Protein AF-A0A2W4U717-F1 (afdb_monomer_lite)

Secondary structure (DSSP, 8-state):
-----S--TTHHHHHHHHHHHHHHHHHHHHHHHHHHHHHHHHHHHHHHHHHHHHHHHHHHHHHHHHHHHHHHHHHHHTTSS-HHHHHHHHHHHHHHHHHHHHHHHHHHHHHHHHHHHTTTTTTS---TTS-S--TTSSS----PPPHHHHHHHHHHTT--

Structure (mmCIF, N/CA/C/O backbone):
data_AF-A0A2W4U717-F1
#
_entry.id   AF-A0A2W4U717-F1
#
loop_
_atom_site.group_PDB
_atom_site.id
_atom_site.type_symbol
_atom_site.label_atom_id
_atom_site.label_alt_id
_atom_site.label_comp_id
_atom_site.label_asym_id
_atom_site.label_entity_id
_atom_site.label_seq_id
_atom_site.pdbx_PDB_ins_code
_atom_site.Cartn_x
_atom_site.Cartn_y
_atom_site.Cartn_z
_atom_site.occupancy
_atom_site.B_iso_or_equiv
_atom_site.auth_seq_id
_atom_site.auth_comp_id
_atom_site.auth_asym_id
_atom_site.auth_atom_id
_atom_site.pdbx_PDB_model_num
ATOM 1 N N . SER A 1 1 ? 35.902 23.560 -53.086 1.00 51.47 1 SER A N 1
ATOM 2 C CA . SER A 1 1 ? 36.058 22.350 -53.919 1.00 51.47 1 SER A CA 1
ATOM 3 C C . SER A 1 1 ? 34.867 21.442 -53.661 1.00 51.47 1 SER A C 1
ATOM 5 O O . SER A 1 1 ? 34.501 21.266 -52.508 1.00 51.47 1 SER A O 1
ATOM 7 N N . LEU A 1 2 ? 34.217 20.935 -54.711 1.00 48.28 2 LEU A N 1
ATOM 8 C CA . LEU A 1 2 ? 33.115 19.972 -54.605 1.00 48.28 2 LEU A CA 1
ATOM 9 C C . LEU A 1 2 ? 33.692 18.582 -54.893 1.00 48.28 2 LEU A C 1
ATOM 11 O O . LEU A 1 2 ? 34.217 18.366 -55.981 1.00 48.28 2 LEU A O 1
ATOM 15 N N . SER A 1 3 ? 33.646 17.680 -53.913 1.00 66.69 3 SER A N 1
ATOM 16 C CA . SER A 1 3 ? 34.089 16.292 -54.068 1.00 66.69 3 SER A CA 1
ATOM 17 C C . SER A 1 3 ? 32.859 15.393 -54.072 1.00 66.69 3 SER A C 1
ATOM 19 O O . SER A 1 3 ? 32.158 15.307 -53.065 1.00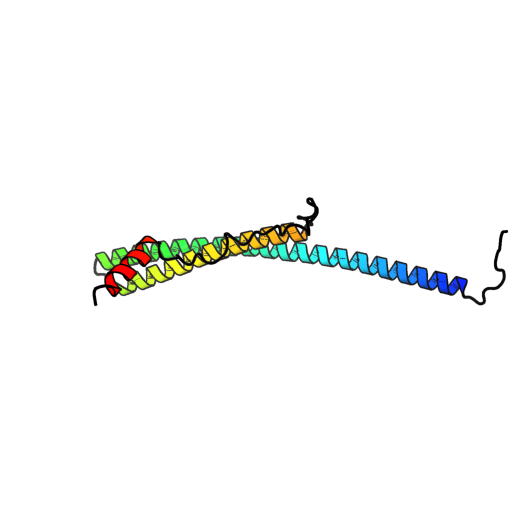 66.69 3 SER A O 1
ATOM 21 N N . VAL A 1 4 ? 32.571 14.775 -55.217 1.00 67.50 4 VAL A N 1
ATOM 22 C CA . VAL A 1 4 ? 31.518 13.764 -55.363 1.00 67.50 4 VAL A CA 1
ATOM 23 C C . VAL A 1 4 ? 32.218 12.425 -55.582 1.00 67.50 4 VAL A C 1
ATOM 25 O O . VAL A 1 4 ? 32.845 12.240 -56.627 1.00 67.50 4 VAL A O 1
ATOM 28 N N . PRO A 1 5 ? 32.167 11.503 -54.611 1.00 66.62 5 PRO A N 1
ATOM 29 C CA . PRO A 1 5 ? 32.809 10.207 -54.753 1.00 66.62 5 PRO A CA 1
ATOM 30 C C . PRO A 1 5 ? 32.045 9.351 -55.770 1.00 66.62 5 PRO A C 1
ATOM 32 O O . PRO A 1 5 ? 30.836 9.174 -55.639 1.00 66.62 5 PRO A O 1
ATOM 35 N N . ILE A 1 6 ? 32.736 8.822 -56.784 1.00 64.62 6 ILE A N 1
ATOM 36 C CA . ILE A 1 6 ? 32.107 8.011 -57.845 1.00 64.62 6 ILE A CA 1
ATOM 37 C C . ILE A 1 6 ? 32.164 6.502 -57.525 1.00 64.62 6 ILE A C 1
ATOM 39 O O . ILE A 1 6 ? 31.309 5.751 -57.983 1.00 64.62 6 ILE A O 1
ATOM 43 N N . PHE A 1 7 ? 33.099 6.053 -56.677 1.00 60.19 7 PHE A N 1
ATOM 44 C CA . PHE A 1 7 ? 33.218 4.657 -56.230 1.00 60.1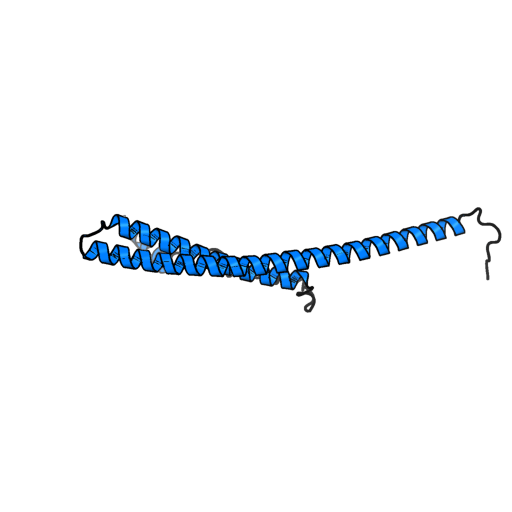9 7 PHE A CA 1
ATOM 45 C C . PHE A 1 7 ? 33.674 4.578 -54.762 1.00 60.19 7 PHE A C 1
ATOM 47 O O . PHE A 1 7 ? 34.830 4.859 -54.469 1.00 60.19 7 PHE A O 1
ATOM 54 N N . ASN A 1 8 ? 32.782 4.145 -53.857 1.00 67.50 8 ASN A N 1
ATOM 55 C CA . ASN A 1 8 ? 33.058 4.004 -52.409 1.00 67.50 8 ASN A CA 1
ATOM 56 C C . ASN A 1 8 ? 33.004 2.546 -51.913 1.00 67.50 8 ASN A C 1
ATOM 58 O O . ASN A 1 8 ? 32.826 2.307 -50.725 1.00 67.50 8 ASN A O 1
ATOM 62 N N . GLY A 1 9 ? 33.028 1.553 -52.810 1.00 73.44 9 GLY A N 1
ATOM 63 C CA . GLY A 1 9 ? 33.012 0.129 -52.428 1.00 73.44 9 GLY A CA 1
ATOM 64 C C . GLY A 1 9 ? 31.811 -0.330 -51.580 1.00 73.44 9 GLY A C 1
ATOM 65 O O . GLY A 1 9 ? 31.890 -1.375 -50.948 1.00 73.44 9 GLY A O 1
ATOM 66 N N . GLY A 1 10 ? 30.713 0.437 -51.538 1.00 78.44 10 GLY A N 1
ATOM 67 C CA . GLY A 1 10 ? 29.548 0.167 -50.684 1.00 78.44 10 GLY A CA 1
ATOM 68 C C . GLY A 1 10 ? 29.582 0.826 -49.296 1.00 78.44 10 GLY A C 1
ATOM 69 O O . GLY A 1 10 ? 28.573 0.786 -48.602 1.00 78.44 10 GLY A O 1
ATOM 70 N N . GLU A 1 11 ? 30.667 1.502 -48.906 1.00 83.38 11 GLU A N 1
ATOM 71 C CA . GLU A 1 11 ? 30.822 2.141 -47.586 1.00 83.38 11 GLU A CA 1
ATOM 72 C C . GLU A 1 11 ? 29.723 3.171 -47.288 1.00 83.38 11 GLU A C 1
ATOM 74 O O . GLU A 1 11 ? 29.134 3.169 -46.209 1.00 83.38 11 GLU A O 1
ATOM 79 N N . LEU A 1 12 ? 29.379 4.013 -48.269 1.00 82.38 12 LEU A N 1
ATOM 80 C CA . LEU A 1 12 ? 28.308 5.001 -48.109 1.00 82.38 12 LEU A CA 1
ATOM 81 C C . LEU A 1 12 ? 26.934 4.335 -47.926 1.00 82.38 12 LEU A C 1
ATOM 83 O O . LEU A 1 12 ? 26.115 4.828 -47.157 1.00 82.38 12 LEU A O 1
ATOM 87 N N . ALA A 1 13 ? 26.688 3.211 -48.605 1.00 83.88 13 ALA A N 1
ATOM 88 C CA . ALA A 1 13 ? 25.456 2.446 -48.434 1.00 83.88 13 ALA A CA 1
ATOM 89 C C . ALA A 1 13 ? 25.407 1.795 -47.042 1.00 83.88 13 ALA A C 1
ATOM 91 O O . ALA A 1 13 ? 24.414 1.948 -46.339 1.00 83.88 13 ALA A O 1
ATOM 92 N N . ALA A 1 14 ? 26.513 1.193 -46.593 1.00 85.81 14 ALA A N 1
ATOM 93 C CA . ALA A 1 14 ? 26.632 0.629 -45.251 1.00 85.81 14 ALA A CA 1
ATOM 94 C C . ALA A 1 14 ? 26.452 1.691 -44.149 1.00 85.81 14 ALA A C 1
ATOM 96 O O . ALA A 1 14 ? 25.773 1.441 -43.157 1.00 85.81 14 ALA A O 1
ATOM 97 N N . ALA A 1 15 ? 26.996 2.900 -44.327 1.00 87.44 15 ALA A N 1
ATOM 98 C CA . ALA A 1 15 ? 26.799 4.009 -43.393 1.00 87.44 15 ALA A CA 1
ATOM 99 C C . ALA A 1 15 ? 25.326 4.452 -43.316 1.00 87.44 15 ALA A C 1
ATOM 101 O O . ALA A 1 15 ? 24.816 4.726 -42.228 1.00 87.44 15 ALA A O 1
ATOM 102 N N . VAL A 1 16 ? 24.621 4.481 -44.454 1.00 89.69 16 VAL A N 1
ATOM 103 C CA . VAL A 1 16 ? 23.172 4.735 -44.496 1.00 89.69 16 VAL A CA 1
ATOM 104 C C . VAL A 1 16 ? 22.399 3.620 -43.791 1.00 89.69 16 VAL A C 1
ATOM 106 O O . VAL A 1 16 ? 21.476 3.921 -43.035 1.00 89.69 16 VAL A O 1
ATOM 109 N N . ASP A 1 17 ? 22.775 2.357 -43.986 1.00 91.44 17 ASP A N 1
ATOM 110 C CA . ASP A 1 17 ? 22.127 1.219 -43.328 1.00 91.44 17 ASP A CA 1
ATOM 111 C C . ASP A 1 17 ? 22.326 1.251 -41.806 1.00 91.44 17 ASP A C 1
ATOM 113 O O . ASP A 1 17 ? 21.368 1.056 -41.057 1.00 91.44 17 ASP A O 1
ATOM 117 N N . VAL A 1 18 ? 23.526 1.603 -41.330 1.00 94.94 18 VAL A N 1
ATOM 118 C CA . VAL A 1 18 ? 23.795 1.831 -39.900 1.00 94.94 18 VAL A CA 1
ATOM 119 C C . VAL A 1 18 ? 22.932 2.970 -39.354 1.00 94.94 18 VAL A C 1
ATOM 121 O O . VAL A 1 18 ? 22.298 2.812 -38.310 1.00 94.94 18 VAL A O 1
ATOM 124 N N . ALA A 1 19 ? 22.857 4.101 -40.059 1.00 91.31 19 ALA A N 1
ATOM 125 C CA . ALA A 1 19 ? 22.032 5.232 -39.637 1.00 91.31 19 ALA A CA 1
ATOM 126 C C . ALA A 1 19 ? 20.534 4.872 -39.585 1.00 91.31 19 ALA A C 1
ATOM 128 O O . ALA A 1 19 ? 19.822 5.290 -38.669 1.00 91.31 19 ALA A O 1
ATOM 129 N N . ARG A 1 20 ? 20.050 4.056 -40.532 1.00 92.81 20 ARG A N 1
ATOM 130 C CA . ARG A 1 20 ? 18.679 3.520 -40.525 1.00 92.81 20 ARG A CA 1
ATOM 131 C C . ARG A 1 20 ? 18.443 2.605 -39.327 1.00 92.81 20 ARG A C 1
ATOM 133 O O . ARG A 1 20 ? 17.474 2.815 -38.605 1.00 92.81 20 ARG A O 1
ATOM 140 N N . ALA A 1 21 ? 19.353 1.672 -39.058 1.00 94.56 21 ALA A N 1
ATOM 141 C CA . ALA A 1 21 ? 19.249 0.775 -37.909 1.00 94.56 21 ALA A CA 1
ATOM 142 C C . ALA A 1 21 ? 19.227 1.539 -36.569 1.00 94.56 21 ALA A C 1
ATOM 144 O O . ALA A 1 21 ? 18.422 1.231 -35.693 1.00 94.56 21 ALA A O 1
ATOM 145 N N . GLN A 1 22 ? 20.052 2.581 -36.419 1.00 94.38 22 GLN A N 1
ATOM 146 C CA . GLN A 1 22 ? 20.067 3.440 -35.224 1.00 94.38 22 GLN A CA 1
ATOM 147 C C . GLN A 1 22 ? 18.763 4.232 -35.044 1.00 94.38 22 GLN A C 1
ATOM 149 O O . GLN A 1 22 ? 18.278 4.398 -33.919 1.00 94.38 22 GLN A O 1
ATOM 154 N N . ARG A 1 23 ? 18.170 4.714 -36.144 1.00 94.31 23 ARG A N 1
ATOM 155 C CA . ARG A 1 23 ? 16.846 5.348 -36.123 1.00 94.31 23 ARG A CA 1
ATOM 156 C C . ARG A 1 23 ? 15.783 4.353 -35.662 1.00 94.31 23 ARG A C 1
ATOM 158 O O . ARG A 1 23 ? 15.004 4.689 -34.774 1.00 94.31 23 ARG A O 1
ATOM 165 N N . ASP A 1 24 ? 15.756 3.156 -36.239 1.00 93.19 24 ASP A N 1
ATOM 166 C CA . ASP A 1 24 ? 14.759 2.133 -35.905 1.00 93.19 24 ASP A CA 1
ATOM 167 C C . ASP A 1 24 ? 14.895 1.679 -34.442 1.00 93.19 24 ASP A C 1
ATOM 169 O O . ASP A 1 24 ? 13.896 1.529 -33.738 1.00 93.19 24 ASP A O 1
ATOM 173 N N . GLN A 1 25 ? 16.129 1.567 -33.938 1.00 94.94 25 GLN A N 1
ATOM 174 C CA . GLN A 1 25 ? 16.400 1.328 -32.519 1.00 94.94 25 GLN A CA 1
ATOM 175 C C . GLN A 1 25 ? 15.840 2.453 -31.634 1.00 94.94 25 GLN A C 1
ATOM 177 O O . GLN A 1 25 ? 15.249 2.181 -30.588 1.00 94.94 25 GLN A O 1
ATOM 182 N N . SER A 1 26 ? 16.018 3.711 -32.042 1.00 93.81 26 SER A N 1
ATOM 183 C CA . SER A 1 26 ? 15.541 4.879 -31.290 1.00 93.81 26 SER A CA 1
ATOM 184 C C . SER A 1 26 ? 14.010 4.965 -31.270 1.00 93.81 26 SER A C 1
ATOM 186 O O . SER A 1 26 ? 13.428 5.271 -30.231 1.00 93.81 26 SER A O 1
ATOM 188 N N . ASP A 1 27 ? 13.348 4.640 -32.384 1.00 94.81 27 ASP A N 1
ATOM 189 C CA . ASP A 1 27 ? 11.884 4.540 -32.464 1.00 94.81 27 ASP A CA 1
ATOM 190 C C . ASP A 1 27 ? 11.350 3.410 -31.567 1.00 94.81 27 ASP A C 1
ATOM 192 O O . ASP A 1 27 ? 10.413 3.612 -30.793 1.00 94.81 27 ASP A O 1
ATOM 196 N N . ALA A 1 28 ? 11.992 2.238 -31.583 1.00 96.69 28 ALA A N 1
ATOM 197 C CA . ALA A 1 28 ? 11.641 1.137 -30.687 1.00 96.69 28 ALA A CA 1
ATOM 198 C C . ALA A 1 28 ? 11.813 1.514 -29.203 1.00 96.69 28 ALA A C 1
ATOM 200 O O . ALA A 1 28 ? 10.927 1.242 -28.391 1.00 96.69 28 ALA A O 1
ATOM 201 N N . ALA A 1 29 ? 12.916 2.183 -28.851 1.00 95.50 29 ALA A N 1
ATOM 202 C CA . ALA A 1 29 ? 13.173 2.654 -27.491 1.00 95.50 29 ALA A CA 1
ATOM 203 C C . ALA A 1 29 ? 12.133 3.686 -27.029 1.00 95.50 29 ALA A C 1
ATOM 205 O O . ALA A 1 29 ? 11.654 3.613 -25.897 1.00 95.50 29 ALA A O 1
ATOM 206 N N . PHE A 1 30 ? 11.735 4.608 -27.910 1.00 95.69 30 PHE A N 1
ATOM 207 C CA . PHE A 1 30 ? 10.672 5.571 -27.628 1.00 95.69 30 PHE A CA 1
ATOM 208 C C . PHE A 1 30 ? 9.334 4.875 -27.352 1.00 95.69 30 PHE A C 1
ATOM 210 O O . PHE A 1 30 ? 8.697 5.147 -26.334 1.00 95.69 30 PHE A O 1
ATOM 217 N N . ARG A 1 31 ? 8.924 3.934 -28.214 1.00 97.00 31 ARG A N 1
ATOM 218 C CA . ARG A 1 31 ? 7.680 3.170 -28.022 1.00 97.00 31 ARG A CA 1
ATOM 219 C C . ARG A 1 31 ? 7.686 2.401 -26.705 1.00 97.00 31 ARG A C 1
ATOM 221 O O . ARG A 1 31 ? 6.686 2.421 -25.993 1.00 97.00 31 ARG A O 1
ATOM 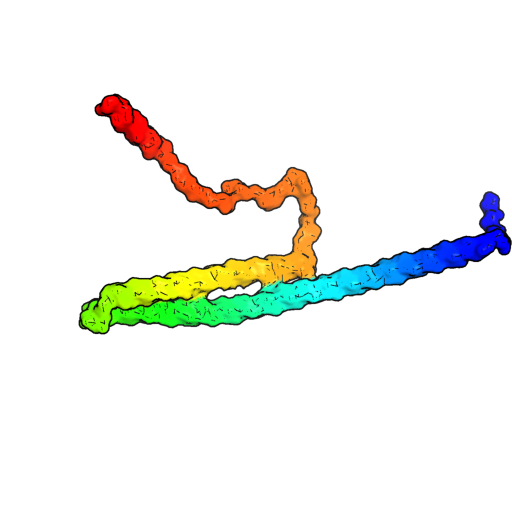228 N N . LEU A 1 32 ? 8.809 1.766 -26.364 1.00 96.88 32 LEU A N 1
ATOM 229 C CA . LEU A 1 32 ? 8.964 1.075 -25.087 1.00 96.88 32 LEU A CA 1
ATOM 230 C C . LEU A 1 32 ? 8.806 2.041 -23.907 1.00 96.88 32 LEU A C 1
ATOM 232 O O . LEU A 1 32 ? 8.040 1.751 -22.998 1.00 96.88 32 LEU A O 1
ATOM 236 N N . ALA A 1 33 ? 9.464 3.203 -23.942 1.00 93.31 33 ALA A N 1
ATOM 237 C CA . ALA A 1 33 ? 9.355 4.201 -22.880 1.00 93.31 33 ALA A CA 1
ATOM 238 C C . ALA A 1 33 ? 7.905 4.671 -22.662 1.00 93.31 33 ALA A C 1
ATOM 240 O O . ALA A 1 33 ? 7.468 4.805 -21.520 1.00 93.31 33 ALA A O 1
ATOM 241 N N . VAL A 1 34 ? 7.144 4.869 -23.744 1.00 94.75 34 VAL A N 1
ATOM 242 C CA . VAL A 1 34 ? 5.719 5.231 -23.670 1.00 94.75 34 VAL A CA 1
ATOM 243 C C . VAL A 1 34 ? 4.884 4.108 -23.051 1.00 94.75 34 VAL A C 1
ATOM 245 O O . VAL A 1 34 ? 4.059 4.379 -22.181 1.00 94.75 34 VAL A O 1
ATOM 248 N N . LEU A 1 35 ? 5.096 2.856 -23.469 1.00 97.00 35 LEU A N 1
ATOM 249 C CA . LEU A 1 35 ? 4.365 1.706 -22.924 1.00 97.00 35 LEU A CA 1
ATOM 250 C C . LEU A 1 35 ? 4.661 1.495 -21.436 1.00 97.00 35 LEU A C 1
ATOM 252 O O . LEU A 1 35 ? 3.731 1.287 -20.662 1.00 97.00 35 LEU A O 1
ATOM 256 N N . THR A 1 36 ? 5.925 1.619 -21.026 1.00 94.56 36 THR A N 1
ATOM 257 C CA . THR A 1 36 ? 6.317 1.549 -19.612 1.00 94.56 36 THR A CA 1
ATOM 258 C C . THR A 1 36 ? 5.655 2.659 -18.801 1.00 94.56 36 THR A C 1
ATOM 260 O O . THR A 1 36 ? 5.100 2.392 -17.741 1.00 94.56 36 THR A O 1
ATOM 263 N N . ALA A 1 37 ? 5.639 3.894 -19.311 1.00 89.44 37 ALA A N 1
ATOM 264 C CA . ALA A 1 37 ? 4.985 5.005 -18.624 1.00 89.44 37 ALA A CA 1
ATOM 265 C C . ALA A 1 37 ? 3.468 4.790 -18.474 1.00 89.44 37 ALA A C 1
ATOM 267 O O . ALA A 1 37 ? 2.904 5.095 -17.423 1.00 89.44 37 ALA A O 1
ATOM 268 N N . LEU A 1 38 ? 2.802 4.246 -19.500 1.00 94.00 38 LEU A N 1
ATOM 269 C CA . LEU A 1 38 ? 1.380 3.907 -19.425 1.00 94.00 38 LEU A CA 1
ATOM 270 C C . LEU A 1 38 ? 1.122 2.830 -18.365 1.00 94.00 38 LEU A C 1
ATOM 272 O O . LEU A 1 38 ? 0.242 3.008 -17.523 1.00 94.00 38 LEU A O 1
ATOM 276 N N . GLN A 1 39 ? 1.918 1.759 -18.378 1.00 95.44 39 GLN A N 1
ATOM 277 C CA . GLN A 1 39 ? 1.818 0.685 -17.395 1.00 95.44 39 GLN A CA 1
ATOM 278 C C . GLN A 1 39 ? 2.008 1.214 -15.966 1.00 95.44 39 GLN A C 1
ATOM 280 O O . GLN A 1 39 ? 1.184 0.934 -15.098 1.00 95.44 39 GLN A O 1
ATOM 285 N N . ASP A 1 40 ? 3.030 2.042 -15.728 1.00 91.75 40 ASP A N 1
ATOM 286 C CA . ASP A 1 40 ? 3.292 2.625 -14.410 1.00 91.75 40 ASP A CA 1
ATOM 287 C C . ASP A 1 40 ? 2.092 3.443 -13.902 1.00 91.75 40 ASP A C 1
ATOM 289 O O . ASP A 1 40 ? 1.702 3.336 -12.735 1.00 91.75 40 ASP A O 1
ATOM 293 N N . VAL A 1 41 ? 1.471 4.250 -14.770 1.00 94.50 41 VAL A N 1
ATOM 294 C CA . VAL A 1 41 ? 0.276 5.038 -14.427 1.00 94.50 41 VAL A CA 1
ATOM 295 C C . VAL A 1 41 ? -0.911 4.133 -14.097 1.00 94.50 41 VAL A C 1
ATOM 297 O O . VAL A 1 41 ? -1.608 4.379 -13.107 1.00 94.50 41 VAL A O 1
ATOM 300 N N . GLU A 1 42 ? -1.147 3.092 -14.893 1.00 95.50 42 GLU A N 1
ATOM 301 C CA . GLU A 1 42 ? -2.222 2.125 -14.658 1.00 95.50 42 GLU A CA 1
ATOM 302 C C . GLU A 1 42 ? -2.039 1.390 -13.326 1.00 95.50 42 GLU A C 1
ATOM 304 O O . GLU A 1 42 ? -2.977 1.340 -12.521 1.00 95.50 42 GLU A O 1
ATOM 309 N N . ASP A 1 43 ? -0.824 0.927 -13.034 1.00 95.06 43 ASP A N 1
ATOM 310 C CA . ASP A 1 43 ? -0.478 0.266 -11.776 1.00 95.06 43 ASP A CA 1
ATOM 311 C C . ASP A 1 43 ? -0.747 1.183 -10.571 1.00 95.06 43 ASP A C 1
ATOM 313 O O . ASP A 1 43 ? -1.354 0.764 -9.572 1.00 95.06 43 ASP A O 1
ATOM 317 N N . GLN A 1 44 ? -0.379 2.469 -10.665 1.00 93.38 44 GLN A N 1
ATOM 318 C CA . GLN A 1 44 ? -0.665 3.435 -9.600 1.00 93.38 44 GLN A CA 1
ATOM 319 C C . GLN A 1 44 ? -2.162 3.744 -9.463 1.00 93.38 44 GLN A C 1
ATOM 321 O O . GLN A 1 44 ? -2.663 3.851 -8.338 1.00 93.38 44 GLN A O 1
ATOM 326 N N . LEU A 1 45 ? -2.906 3.861 -10.568 1.00 96.06 45 LEU A N 1
ATOM 327 C CA . LEU A 1 45 ? -4.354 4.101 -10.550 1.00 96.06 45 LEU A CA 1
ATOM 328 C C . LEU A 1 45 ? -5.118 2.936 -9.922 1.00 96.06 45 LEU A C 1
ATOM 330 O O . LEU A 1 45 ? -5.983 3.150 -9.062 1.00 96.06 45 LEU A O 1
ATOM 334 N N . VAL A 1 46 ? -4.801 1.707 -10.335 1.00 97.50 46 VAL A N 1
ATOM 335 C CA . VAL A 1 46 ? -5.395 0.489 -9.778 1.00 97.50 46 VAL A CA 1
ATOM 336 C C . VAL A 1 46 ? -5.051 0.392 -8.300 1.00 97.50 46 VAL A C 1
ATOM 338 O O . VAL A 1 46 ? -5.953 0.237 -7.474 1.00 97.50 46 VAL A O 1
ATOM 341 N N . GLY A 1 47 ? -3.779 0.577 -7.945 1.00 96.75 47 GLY A N 1
ATOM 342 C CA . GLY A 1 47 ? -3.330 0.583 -6.560 1.00 96.75 47 GLY A CA 1
ATOM 343 C C . GLY A 1 47 ? -4.088 1.591 -5.695 1.00 96.75 47 GLY A C 1
ATOM 344 O O . GLY A 1 47 ? -4.584 1.240 -4.624 1.00 96.75 47 GLY A O 1
ATOM 345 N N . LEU A 1 48 ? -4.227 2.836 -6.160 1.00 97.25 48 LEU A N 1
ATOM 346 C CA . LEU A 1 48 ? -4.955 3.890 -5.450 1.00 97.25 48 LEU A CA 1
ATOM 347 C C . LEU A 1 48 ? -6.438 3.538 -5.270 1.00 97.25 48 LEU A C 1
ATOM 349 O O . LEU A 1 48 ? -6.998 3.742 -4.192 1.00 97.25 48 LEU A O 1
ATOM 353 N N . ARG A 1 49 ? -7.084 2.997 -6.310 1.00 98.12 49 ARG A N 1
ATOM 354 C CA . ARG A 1 49 ? -8.485 2.562 -6.245 1.00 98.12 49 ARG A CA 1
ATOM 355 C C . ARG A 1 49 ? -8.674 1.447 -5.219 1.00 98.12 49 ARG A C 1
ATOM 357 O O . ARG A 1 49 ? -9.586 1.542 -4.400 1.00 98.12 49 ARG A O 1
ATOM 364 N N . GLN A 1 50 ? -7.821 0.426 -5.247 1.00 98.44 50 GLN A N 1
ATOM 365 C CA . GLN A 1 50 ? -7.903 -0.693 -4.308 1.00 98.44 50 GLN A CA 1
ATOM 366 C C . GLN A 1 50 ? -7.672 -0.238 -2.864 1.00 98.44 50 GLN A C 1
ATOM 368 O O . GLN A 1 50 ? -8.393 -0.662 -1.963 1.00 98.44 50 GLN A O 1
ATOM 373 N N . GLU A 1 51 ? -6.749 0.699 -2.640 1.00 98.56 51 GLU A N 1
ATOM 374 C CA . GLU A 1 51 ? -6.506 1.239 -1.301 1.00 98.56 51 GLU A CA 1
ATOM 375 C C . GLU A 1 51 ? -7.709 2.029 -0.761 1.00 98.56 51 GLU A C 1
ATOM 377 O O . GLU A 1 51 ? -8.033 1.925 0.418 1.00 98.56 51 GLU A O 1
ATOM 382 N N . ARG A 1 52 ? -8.453 2.750 -1.615 1.00 98.56 52 ARG A N 1
ATOM 383 C CA . ARG A 1 52 ? -9.714 3.402 -1.201 1.00 98.56 52 ARG A CA 1
ATOM 384 C C . ARG A 1 52 ? -10.765 2.390 -0.746 1.00 98.56 52 ARG A C 1
ATOM 386 O O . ARG A 1 52 ? -11.446 2.620 0.255 1.00 98.56 52 ARG A O 1
ATOM 393 N N . LEU A 1 53 ? -10.900 1.276 -1.469 1.00 98.69 53 LEU A N 1
ATOM 394 C CA . LEU A 1 53 ? -11.823 0.198 -1.101 1.00 98.69 53 LEU A CA 1
ATOM 395 C C . LEU A 1 53 ? -11.404 -0.454 0.222 1.00 98.69 53 LEU A C 1
ATOM 397 O O . LEU A 1 53 ? -12.243 -0.646 1.106 1.00 98.69 53 LEU A O 1
ATOM 401 N N . ARG A 1 54 ? -10.103 -0.716 0.386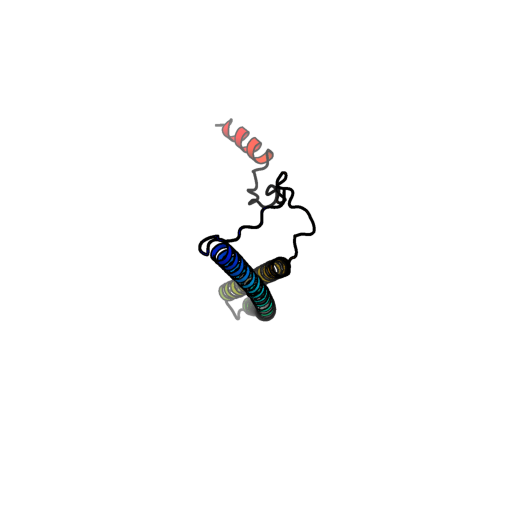 1.00 98.62 54 ARG A N 1
ATOM 402 C CA . ARG A 1 54 ? -9.519 -1.232 1.628 1.00 98.62 54 ARG A CA 1
ATOM 403 C C . ARG A 1 54 ? -9.785 -0.298 2.807 1.00 98.62 54 ARG A C 1
ATOM 405 O O . ARG A 1 54 ? -10.299 -0.757 3.824 1.00 98.62 54 ARG A O 1
ATOM 412 N N . LEU A 1 55 ? -9.524 1.001 2.662 1.00 98.81 55 LEU A N 1
ATOM 413 C CA . LEU A 1 55 ? -9.771 1.997 3.707 1.00 98.81 55 LEU A CA 1
ATOM 414 C C . LEU A 1 55 ? -11.245 2.028 4.129 1.00 98.81 55 LEU A C 1
ATOM 416 O O . LEU A 1 55 ? -11.553 2.103 5.319 1.00 98.81 55 LEU A O 1
ATOM 420 N N . SER A 1 56 ? -12.164 1.939 3.164 1.00 98.75 56 SER A N 1
ATOM 421 C CA . SER A 1 56 ? -13.603 1.879 3.434 1.00 98.75 56 SER A CA 1
ATOM 422 C C . SER A 1 56 ? -13.977 0.640 4.257 1.00 98.75 56 SER A C 1
ATOM 424 O O . SER A 1 56 ? -14.720 0.749 5.234 1.00 98.75 56 SER A O 1
ATOM 426 N N . ALA A 1 57 ? -13.443 -0.532 3.901 1.00 98.81 57 ALA A N 1
ATOM 427 C CA . ALA A 1 57 ? -13.677 -1.772 4.637 1.00 98.81 57 ALA A CA 1
ATOM 428 C C . ALA A 1 57 ? -13.092 -1.728 6.056 1.00 98.81 57 ALA A C 1
ATOM 430 O O . ALA A 1 57 ? -13.792 -2.059 7.013 1.00 98.81 57 ALA A O 1
ATOM 431 N N . LEU A 1 58 ? -11.854 -1.250 6.200 1.00 98.81 58 LEU A N 1
ATOM 432 C CA . LEU A 1 58 ? -11.199 -1.101 7.500 1.00 98.81 58 LEU A CA 1
ATOM 433 C C . LEU A 1 58 ? -11.934 -0.105 8.397 1.00 98.81 58 LEU A C 1
ATOM 435 O O . LEU A 1 58 ? -12.089 -0.360 9.583 1.00 98.81 58 LEU A O 1
ATOM 439 N N . SER A 1 59 ? -12.464 0.984 7.834 1.00 98.81 59 SER A N 1
ATOM 440 C CA . SER A 1 59 ? -13.239 1.965 8.603 1.00 98.81 59 SER A CA 1
ATOM 441 C C . SER A 1 59 ? -14.526 1.358 9.174 1.00 98.81 59 SER A C 1
ATOM 443 O O . SER A 1 59 ? -14.884 1.645 10.314 1.00 98.81 59 SER A O 1
ATOM 445 N N . ARG A 1 60 ? -15.206 0.480 8.419 1.00 98.81 60 ARG A N 1
ATOM 446 C CA . ARG A 1 60 ? -16.368 -0.269 8.931 1.00 98.81 60 ARG A CA 1
ATOM 447 C C . ARG A 1 60 ? -15.973 -1.266 10.019 1.00 98.81 60 ARG A C 1
ATOM 449 O O . ARG A 1 60 ? -16.680 -1.371 11.015 1.00 98.81 60 ARG A O 1
ATOM 456 N N . ALA A 1 61 ? -14.857 -1.973 9.839 1.00 98.56 61 ALA A N 1
ATOM 457 C CA . ALA A 1 61 ? -14.344 -2.908 10.837 1.00 98.56 61 ALA A CA 1
ATOM 458 C C . ALA A 1 61 ? -13.968 -2.191 12.145 1.00 98.56 61 ALA A C 1
ATOM 460 O O . ALA A 1 61 ? -14.361 -2.644 13.215 1.00 98.56 61 ALA A O 1
ATOM 461 N N . ALA A 1 62 ? -13.300 -1.037 12.053 1.00 98.81 62 ALA A N 1
ATOM 462 C CA . ALA A 1 62 ? -12.978 -0.196 13.201 1.00 98.81 62 ALA A CA 1
ATOM 463 C C . ALA A 1 62 ? -14.250 0.248 13.938 1.00 98.81 62 ALA A C 1
ATOM 465 O O . ALA A 1 62 ? -14.370 0.005 15.134 1.00 98.81 62 ALA A O 1
ATOM 466 N N . ALA A 1 63 ? -15.254 0.770 13.224 1.00 98.81 63 ALA A N 1
ATOM 467 C CA . ALA A 1 63 ? -16.527 1.158 13.835 1.00 98.81 63 ALA A CA 1
ATOM 468 C C . ALA A 1 63 ? -17.229 -0.013 14.555 1.00 98.81 63 ALA A C 1
ATOM 470 O O . ALA A 1 63 ? -17.721 0.152 15.670 1.00 98.81 63 ALA A O 1
ATOM 471 N N . ALA A 1 64 ? -17.237 -1.205 13.950 1.00 98.75 64 ALA A N 1
ATOM 472 C CA . ALA A 1 64 ? -17.792 -2.403 14.577 1.00 98.75 64 ALA A CA 1
ATOM 473 C C . ALA A 1 64 ? -17.004 -2.824 15.831 1.00 98.75 64 ALA A C 1
ATOM 475 O O . ALA A 1 64 ? -17.603 -3.192 16.838 1.00 98.75 64 ALA A O 1
ATOM 476 N N . SER A 1 65 ? -15.671 -2.735 15.795 1.00 98.62 65 SER A N 1
ATOM 477 C CA . SER A 1 65 ? -14.819 -3.056 16.945 1.00 98.62 65 SER A CA 1
ATOM 478 C C . SER A 1 65 ? -14.973 -2.059 18.100 1.00 98.62 65 SER A C 1
ATOM 480 O O . SER A 1 65 ? -15.007 -2.475 19.256 1.00 98.62 65 SER A O 1
ATOM 482 N N . THR A 1 66 ? -15.168 -0.768 17.807 1.00 98.75 66 THR A N 1
ATOM 483 C CA . THR A 1 66 ? -15.498 0.252 18.813 1.00 98.75 66 THR A CA 1
ATOM 484 C C . THR A 1 66 ? -16.820 -0.069 19.507 1.00 98.75 66 THR A C 1
ATOM 486 O O . THR A 1 66 ? -16.920 0.010 20.731 1.00 98.75 66 THR A O 1
ATOM 489 N N . GLU A 1 67 ? -17.836 -0.473 18.741 1.00 98.69 67 GLU A N 1
ATOM 490 C CA . GLU A 1 67 ? -19.126 -0.865 19.310 1.00 98.69 67 GLU A CA 1
ATOM 491 C C . GLU A 1 67 ? -19.012 -2.144 20.151 1.00 98.69 67 GLU A C 1
ATOM 493 O O . GLU A 1 67 ? -19.574 -2.214 21.243 1.00 98.69 67 GLU A O 1
ATOM 498 N N . ALA A 1 68 ? -18.221 -3.126 19.708 1.00 98.31 68 ALA A N 1
ATOM 499 C CA . ALA A 1 68 ? -17.942 -4.329 20.488 1.00 98.31 68 ALA A CA 1
ATOM 500 C C . ALA A 1 68 ? -17.265 -4.001 21.830 1.00 98.31 68 ALA A C 1
ATOM 502 O O . ALA A 1 68 ? -17.712 -4.484 22.869 1.00 98.31 68 ALA A O 1
ATOM 503 N N . ALA A 1 69 ? -16.254 -3.126 21.843 1.00 98.56 69 ALA A N 1
ATOM 504 C CA . ALA A 1 69 ? -15.602 -2.679 23.075 1.00 98.56 69 ALA A CA 1
ATOM 505 C C . ALA A 1 69 ? -16.580 -1.963 24.023 1.00 98.56 69 ALA A C 1
ATOM 507 O O . ALA A 1 69 ? -16.594 -2.225 25.232 1.00 98.56 69 ALA A O 1
ATOM 508 N N . ARG A 1 70 ? -17.467 -1.119 23.477 1.00 98.44 70 ARG A N 1
ATOM 509 C CA . ARG A 1 70 ? -18.531 -0.451 24.241 1.00 98.44 70 ARG A CA 1
ATOM 510 C C . ARG A 1 70 ? -19.485 -1.459 24.888 1.00 98.44 70 ARG A C 1
ATOM 512 O O . ARG A 1 70 ? -19.823 -1.311 26.065 1.00 98.44 70 ARG A O 1
ATOM 519 N N . LEU A 1 71 ? -19.913 -2.478 24.140 1.00 98.31 71 LEU A N 1
ATOM 520 C CA . LEU A 1 71 ? -20.806 -3.531 24.629 1.00 98.31 71 LEU A CA 1
ATOM 521 C C . LEU A 1 71 ? -20.127 -4.419 25.680 1.00 98.31 71 LEU A C 1
ATOM 523 O O . LEU A 1 71 ? -20.724 -4.647 26.732 1.00 98.31 71 LEU A O 1
ATOM 527 N N . SER A 1 72 ? -18.877 -4.844 25.464 1.00 98.12 72 SER A N 1
ATOM 528 C CA . SER A 1 72 ? -18.107 -5.606 26.460 1.00 98.12 72 SER A CA 1
ATOM 529 C C . SER A 1 72 ? -17.984 -4.842 27.775 1.00 98.12 72 SER A C 1
ATOM 531 O O . SER A 1 72 ? -18.175 -5.407 28.851 1.00 98.12 72 SER A O 1
ATOM 533 N N . ARG A 1 73 ? -17.744 -3.527 27.710 1.00 97.94 73 ARG A N 1
ATOM 534 C CA . ARG A 1 73 ? -17.685 -2.675 28.902 1.00 97.94 73 ARG A CA 1
ATOM 535 C C . ARG A 1 73 ? -19.031 -2.583 29.625 1.00 97.94 73 ARG A C 1
ATOM 537 O O . ARG A 1 73 ? -19.054 -2.634 30.853 1.00 97.94 73 ARG A O 1
ATOM 544 N N . ALA A 1 74 ? -20.140 -2.485 28.892 1.00 98.25 74 ALA A N 1
ATOM 545 C CA . ALA A 1 74 ? -21.480 -2.507 29.481 1.00 98.25 74 ALA A CA 1
ATOM 546 C C . ALA A 1 74 ? -21.780 -3.852 30.168 1.00 98.25 74 ALA A C 1
ATOM 548 O O . ALA A 1 74 ? -22.272 -3.867 31.297 1.00 98.25 74 ALA A O 1
ATOM 549 N N . LEU A 1 75 ? -21.419 -4.971 29.529 1.00 97.94 75 LEU A N 1
ATOM 550 C CA . LEU A 1 75 ? -21.575 -6.310 30.097 1.00 97.94 75 LEU A CA 1
ATOM 551 C C . LEU A 1 75 ? -20.758 -6.476 31.379 1.00 97.94 75 LEU A C 1
ATOM 553 O O . LEU A 1 75 ? -21.308 -6.930 32.380 1.00 97.94 75 LEU A O 1
ATOM 557 N N . TYR A 1 76 ? -19.498 -6.033 31.388 1.00 98.06 76 TYR A N 1
ATOM 558 C CA . TYR A 1 76 ? -18.652 -6.053 32.582 1.00 98.06 76 TYR A CA 1
ATOM 559 C C . TYR A 1 76 ? -19.276 -5.279 33.750 1.00 98.06 76 TYR A C 1
ATOM 561 O O . TYR A 1 76 ? -19.373 -5.805 34.856 1.00 98.06 76 TYR A O 1
ATOM 569 N N . VAL A 1 77 ? -19.771 -4.059 33.504 1.00 97.25 77 VAL A N 1
ATOM 570 C CA . VAL A 1 77 ? -20.439 -3.246 34.540 1.00 97.25 77 VAL A CA 1
ATOM 571 C C . VAL A 1 77 ? -21.709 -3.925 35.063 1.00 97.25 77 VAL A C 1
ATOM 573 O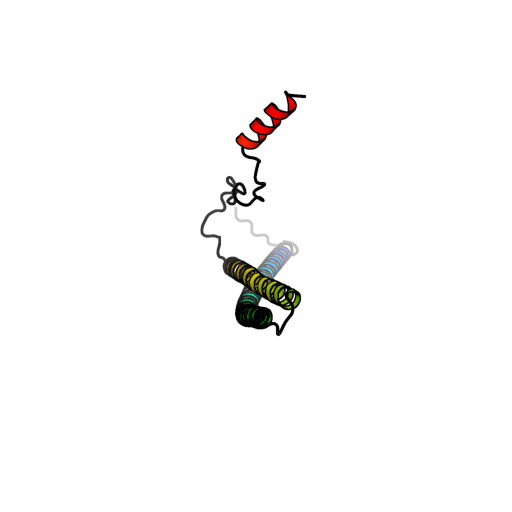 O . VAL A 1 77 ? -22.014 -3.821 36.247 1.00 97.25 77 VAL A O 1
ATOM 576 N N . SER A 1 78 ? -22.429 -4.654 34.207 1.00 97.25 78 SER A N 1
ATOM 577 C CA . SER A 1 78 ? -23.599 -5.448 34.608 1.00 97.25 78 SER A CA 1
ATOM 578 C C . SER A 1 78 ? -23.260 -6.804 35.251 1.00 97.25 78 SER A C 1
ATOM 580 O O . SER A 1 78 ? -24.170 -7.528 35.645 1.00 97.25 78 SER A O 1
ATOM 582 N N . GLY A 1 79 ? -21.975 -7.168 35.348 1.00 95.25 79 GLY A N 1
ATOM 583 C CA . GLY A 1 79 ? -21.513 -8.464 35.859 1.00 95.25 79 GLY A CA 1
ATOM 584 C C . GLY A 1 79 ? -21.666 -9.638 34.881 1.00 95.25 79 GLY A C 1
ATOM 585 O O . GLY A 1 79 ? -21.450 -10.782 35.268 1.00 95.25 79 GLY A O 1
ATOM 586 N N . GLY A 1 80 ? -22.032 -9.375 33.624 1.00 92.81 80 GLY A N 1
ATOM 587 C CA . GLY A 1 80 ? -22.247 -10.380 32.577 1.00 92.81 80 GLY A CA 1
ATOM 588 C C . GLY A 1 80 ? -21.002 -10.749 31.761 1.00 92.81 80 GLY A C 1
ATOM 589 O O . GLY A 1 80 ? -21.087 -11.624 30.905 1.00 92.81 80 GLY A O 1
ATOM 590 N N . ALA A 1 81 ? -19.865 -10.089 31.995 1.00 92.75 81 ALA A N 1
ATOM 591 C CA . ALA A 1 81 ? -18.579 -10.388 31.361 1.00 92.75 81 ALA A CA 1
ATOM 592 C C . ALA A 1 81 ? -17.417 -10.118 32.327 1.00 92.75 81 ALA A C 1
ATOM 594 O O . ALA A 1 81 ? -17.562 -9.369 33.297 1.00 92.75 81 ALA A O 1
ATOM 595 N N . SER A 1 82 ? -16.257 -10.714 32.058 1.00 96.25 82 SER A N 1
ATOM 596 C CA . SER A 1 82 ? -15.040 -10.465 32.826 1.00 96.25 82 SER A CA 1
ATOM 597 C C . SER A 1 82 ? -14.339 -9.187 32.356 1.00 96.25 82 SER A C 1
ATOM 599 O O . SER A 1 82 ? -14.543 -8.710 31.241 1.00 96.25 82 SER A O 1
ATOM 601 N N . PHE A 1 83 ? -13.455 -8.631 33.189 1.00 96.50 83 PHE A N 1
ATOM 602 C CA . PHE A 1 83 ? -12.626 -7.499 32.762 1.00 96.50 83 PHE A CA 1
ATOM 603 C C . PHE A 1 83 ? -11.655 -7.877 31.627 1.00 96.50 83 PHE A C 1
ATOM 605 O O . PHE A 1 83 ? -11.297 -7.018 30.825 1.00 96.50 83 PHE A O 1
ATOM 612 N N . LEU A 1 84 ? -11.259 -9.154 31.523 1.00 97.50 84 LEU A N 1
ATOM 613 C CA . LEU A 1 84 ? -10.412 -9.631 30.425 1.00 97.50 84 LEU A CA 1
ATOM 614 C C . LEU A 1 84 ? -11.121 -9.504 29.071 1.00 97.50 84 LEU A C 1
ATOM 616 O O . LEU A 1 84 ? -10.506 -9.029 28.123 1.00 97.50 84 LEU A O 1
ATOM 620 N N . ASP A 1 85 ? -12.423 -9.795 29.008 1.00 96.62 85 ASP A N 1
ATOM 621 C CA . ASP A 1 85 ? -13.218 -9.646 27.778 1.00 96.62 85 ASP A CA 1
ATOM 622 C C . ASP A 1 85 ? -13.261 -8.186 27.293 1.00 96.62 85 ASP A C 1
ATOM 624 O O . ASP A 1 85 ? -13.328 -7.906 26.094 1.00 96.62 85 ASP A O 1
ATOM 628 N N . VAL A 1 86 ? -13.200 -7.231 28.228 1.00 98.06 86 VAL A N 1
ATOM 629 C CA . VAL A 1 86 ? -13.117 -5.801 27.912 1.00 98.06 86 VAL A CA 1
ATOM 630 C C . VAL A 1 86 ? -11.755 -5.455 27.318 1.00 98.06 86 VAL A C 1
ATOM 632 O O . VAL A 1 86 ? -11.697 -4.787 26.289 1.00 98.06 86 VAL A O 1
ATOM 635 N N . LEU A 1 87 ? -10.669 -5.930 27.934 1.00 98.38 87 LEU A N 1
ATOM 636 C CA . LEU A 1 87 ? -9.308 -5.679 27.453 1.00 98.38 87 LEU A CA 1
ATOM 637 C C . LEU A 1 87 ? -9.068 -6.291 26.068 1.00 98.38 87 LEU A C 1
ATOM 639 O O . LEU A 1 87 ? -8.429 -5.661 25.225 1.00 98.38 87 LEU A O 1
ATOM 643 N N . ASP A 1 88 ? -9.605 -7.482 25.812 1.00 98.25 88 ASP A N 1
ATOM 644 C CA . ASP A 1 88 ? -9.504 -8.129 24.504 1.00 98.25 88 ASP A CA 1
ATOM 645 C C . ASP A 1 88 ? -10.280 -7.356 23.429 1.00 98.25 88 ASP A C 1
ATOM 647 O O . ASP A 1 88 ? -9.765 -7.137 22.326 1.00 98.25 88 ASP A O 1
ATOM 651 N N . ALA A 1 89 ? -11.480 -6.865 23.756 1.00 98.12 89 ALA A N 1
ATOM 652 C CA . ALA A 1 89 ? -12.266 -6.036 22.846 1.00 98.12 89 ALA A CA 1
ATOM 653 C C . ALA A 1 89 ? -11.590 -4.683 22.557 1.00 98.12 89 ALA A C 1
ATOM 655 O O . ALA A 1 89 ? -11.512 -4.272 21.400 1.00 98.12 89 ALA A O 1
ATOM 656 N N . GLU A 1 90 ? -11.032 -4.017 23.573 1.00 98.38 90 GLU A N 1
ATOM 657 C CA . GLU A 1 90 ? -10.284 -2.761 23.408 1.00 98.38 90 GLU A CA 1
ATOM 658 C C . GLU A 1 90 ? -9.000 -2.962 22.596 1.00 98.38 90 GLU A C 1
ATOM 660 O O . GLU A 1 90 ? -8.688 -2.172 21.704 1.00 98.38 90 GLU A O 1
ATOM 665 N N . ARG A 1 91 ? -8.277 -4.063 22.826 1.00 98.56 91 ARG A N 1
ATOM 666 C CA . ARG A 1 91 ? -7.109 -4.424 22.015 1.00 98.56 91 ARG A CA 1
ATOM 667 C C . ARG A 1 91 ? -7.488 -4.632 20.549 1.00 98.56 91 ARG A C 1
ATOM 669 O O . ARG A 1 91 ? -6.764 -4.176 19.661 1.00 98.56 91 ARG A O 1
ATOM 676 N N . SER A 1 92 ? -8.605 -5.314 20.290 1.00 98.38 92 SER A N 1
ATOM 677 C CA . SER A 1 92 ? -9.127 -5.505 18.934 1.00 98.38 92 SER A CA 1
ATOM 678 C C . SER A 1 92 ? -9.509 -4.171 18.287 1.00 98.38 92 SER A C 1
ATOM 680 O O . SER A 1 92 ? -9.110 -3.918 17.148 1.00 98.38 92 SER A O 1
ATOM 682 N N . GLN A 1 93 ? -10.183 -3.286 19.034 1.00 98.62 93 GLN A N 1
ATOM 683 C CA . GLN A 1 93 ? -10.516 -1.933 18.590 1.00 98.62 93 GLN A CA 1
ATOM 684 C C . GLN A 1 93 ? -9.270 -1.155 18.162 1.00 98.62 93 GLN A C 1
ATOM 686 O O . GLN A 1 93 ? -9.206 -0.671 17.032 1.00 98.62 93 GLN A O 1
ATOM 691 N N . TYR A 1 94 ? -8.255 -1.073 19.022 1.00 98.62 94 TYR A N 1
ATOM 692 C CA . TYR A 1 94 ? -7.040 -0.321 18.706 1.00 98.62 94 TYR A CA 1
ATOM 693 C C . TYR A 1 94 ? -6.287 -0.897 17.507 1.00 98.62 94 TYR A C 1
ATOM 695 O O . TYR A 1 94 ? -5.765 -0.145 16.687 1.00 98.62 94 TYR A O 1
ATOM 703 N N . SER A 1 95 ? -6.268 -2.223 17.349 1.00 98.69 95 SER A N 1
ATOM 704 C CA . SER A 1 95 ? -5.670 -2.855 16.170 1.00 98.69 95 SER A CA 1
ATOM 705 C C . SER A 1 95 ? -6.422 -2.513 14.874 1.00 98.69 95 SER A C 1
ATOM 707 O O . SER A 1 95 ? -5.795 -2.314 13.827 1.00 98.69 95 SER A O 1
ATOM 709 N N . ALA A 1 96 ? -7.753 -2.422 14.926 1.00 98.62 96 ALA A N 1
ATOM 710 C CA . ALA A 1 96 ? -8.568 -2.028 13.781 1.00 98.62 96 ALA A CA 1
ATOM 711 C C . ALA A 1 96 ? -8.395 -0.536 13.438 1.00 98.62 96 ALA A C 1
ATOM 713 O O . ALA A 1 96 ? -8.266 -0.186 12.263 1.00 98.62 96 ALA A O 1
ATOM 714 N N . GLU A 1 97 ? -8.333 0.336 14.447 1.00 98.69 97 GLU A N 1
ATOM 715 C CA . GLU A 1 97 ? -8.065 1.769 14.280 1.00 98.69 97 GLU A CA 1
ATOM 716 C C . GLU A 1 97 ? -6.669 2.033 13.694 1.00 98.69 97 GLU A C 1
ATOM 718 O O . GLU A 1 97 ? -6.544 2.808 12.741 1.00 98.69 97 GLU A O 1
ATOM 723 N N . ASP A 1 98 ? -5.631 1.340 14.176 1.00 98.81 98 ASP A N 1
ATOM 724 C CA . ASP A 1 98 ? -4.285 1.427 13.595 1.00 98.81 98 ASP A CA 1
ATOM 725 C C . ASP A 1 98 ? -4.288 0.998 12.122 1.00 98.81 98 ASP A C 1
ATOM 727 O O . ASP A 1 98 ? -3.765 1.705 11.262 1.00 98.81 98 ASP A O 1
ATOM 731 N N . SER A 1 99 ? -4.991 -0.087 11.782 1.00 98.69 99 SER A N 1
ATOM 732 C CA . SER A 1 99 ? -5.115 -0.531 10.387 1.00 98.69 99 SER A CA 1
ATOM 733 C C . SER A 1 99 ? -5.733 0.543 9.478 1.00 98.69 99 SER A C 1
ATOM 735 O O . SER A 1 99 ? -5.302 0.709 8.332 1.00 98.69 99 SER A O 1
ATOM 737 N N . VAL A 1 100 ? -6.715 1.309 9.972 1.00 98.81 100 VAL A N 1
ATOM 738 C CA . VAL A 1 100 ? -7.284 2.461 9.249 1.00 98.81 100 VAL A CA 1
ATOM 739 C C . VAL A 1 100 ? -6.230 3.548 9.037 1.00 98.81 100 VAL A C 1
ATOM 741 O O . VAL A 1 100 ? -6.134 4.091 7.934 1.00 98.81 100 VAL A O 1
ATOM 744 N N . ILE A 1 101 ? -5.429 3.863 10.056 1.00 98.69 101 ILE A N 1
ATOM 745 C CA . ILE A 1 101 ? -4.355 4.865 9.968 1.00 98.69 101 ILE A CA 1
ATOM 746 C C . ILE A 1 101 ? -3.306 4.435 8.938 1.00 98.69 101 ILE A C 1
ATOM 748 O O . ILE A 1 101 ? -2.988 5.215 8.037 1.00 98.69 101 ILE A O 1
ATOM 752 N N . GLN A 1 102 ? -2.839 3.187 8.996 1.00 98.69 102 GLN A N 1
ATOM 753 C CA . GLN A 1 102 ? -1.880 2.649 8.026 1.00 98.69 102 GLN A CA 1
ATOM 754 C C . GLN A 1 102 ? -2.427 2.702 6.592 1.00 98.69 102 GLN A C 1
ATOM 756 O O . GLN A 1 102 ? -1.717 3.092 5.665 1.00 98.69 102 GLN A O 1
ATOM 761 N N . SER A 1 103 ? -3.713 2.394 6.397 1.00 98.62 103 SER A N 1
ATOM 762 C CA . SER A 1 103 ? -4.356 2.484 5.080 1.00 98.62 103 SER A CA 1
ATOM 763 C C . SER A 1 103 ? -4.481 3.929 4.577 1.00 98.62 103 SER A C 1
ATOM 765 O O . SER A 1 103 ? -4.296 4.193 3.389 1.00 98.62 103 SER A O 1
ATOM 767 N N . ARG A 1 104 ? -4.706 4.911 5.463 1.00 98.56 104 ARG A N 1
ATOM 768 C CA . ARG A 1 104 ? -4.674 6.341 5.092 1.00 98.56 104 ARG A CA 1
ATOM 769 C C . ARG A 1 104 ? -3.284 6.788 4.646 1.00 98.56 104 ARG A C 1
ATOM 771 O O . ARG A 1 104 ? -3.180 7.515 3.658 1.00 98.56 104 ARG A O 1
ATOM 778 N N . ILE A 1 105 ? -2.237 6.340 5.342 1.00 98.38 105 ILE A N 1
ATOM 779 C CA . ILE A 1 105 ? -0.844 6.598 4.952 1.00 98.38 105 ILE A CA 1
ATOM 780 C C . ILE A 1 105 ? -0.587 6.002 3.565 1.00 98.38 105 ILE A C 1
ATOM 782 O O . ILE A 1 105 ? -0.165 6.718 2.659 1.00 98.38 105 ILE A O 1
ATOM 786 N N . ALA A 1 106 ? -0.939 4.730 3.361 1.00 97.62 106 ALA A N 1
ATOM 787 C CA . ALA A 1 106 ? -0.787 4.060 2.073 1.00 97.62 106 ALA A CA 1
ATOM 788 C C . ALA A 1 106 ? -1.547 4.777 0.944 1.00 97.62 106 ALA A C 1
ATOM 790 O O . ALA A 1 106 ? -1.018 4.933 -0.157 1.00 97.62 106 ALA A O 1
ATOM 791 N N . LEU A 1 107 ? -2.762 5.267 1.211 1.00 97.62 107 LEU A N 1
ATOM 792 C CA . LEU A 1 107 ? -3.553 6.024 0.242 1.00 97.62 107 LEU A CA 1
ATOM 793 C C . LEU A 1 107 ? -2.842 7.316 -0.188 1.00 97.62 107 LEU A C 1
ATOM 795 O O . LEU A 1 107 ? -2.795 7.620 -1.382 1.00 97.62 107 LEU A O 1
ATOM 799 N N . ALA A 1 108 ? -2.266 8.053 0.765 1.00 95.81 108 ALA A N 1
ATOM 800 C CA . ALA A 1 108 ? -1.498 9.263 0.485 1.00 95.81 108 ALA A CA 1
ATOM 801 C C . ALA A 1 108 ? -0.229 8.952 -0.325 1.00 95.81 108 ALA A C 1
ATOM 803 O O . ALA A 1 108 ? 0.029 9.599 -1.341 1.00 95.81 108 ALA A O 1
ATOM 804 N N . THR A 1 109 ? 0.521 7.915 0.057 1.00 94.81 109 THR A N 1
ATOM 805 C CA . THR A 1 109 ? 1.719 7.476 -0.673 1.00 94.81 109 THR A CA 1
ATOM 806 C C . THR A 1 109 ? 1.391 7.068 -2.108 1.00 94.81 109 THR A C 1
ATOM 808 O O . THR A 1 109 ? 2.085 7.479 -3.036 1.00 94.81 109 THR A O 1
ATOM 811 N N . ARG A 1 110 ? 0.302 6.320 -2.324 1.00 93.12 110 ARG A N 1
ATOM 812 C CA . ARG A 1 110 ? -0.158 5.927 -3.667 1.00 93.12 110 ARG A CA 1
ATOM 813 C C . ARG A 1 110 ? -0.593 7.122 -4.506 1.00 93.12 110 ARG A C 1
ATOM 815 O O . ARG A 1 110 ? -0.324 7.161 -5.701 1.00 93.12 110 ARG A O 1
ATOM 822 N N . PHE A 1 111 ? -1.233 8.115 -3.893 1.00 93.06 111 PHE A N 1
ATOM 823 C CA . PHE A 1 111 ? -1.584 9.349 -4.590 1.00 93.06 111 PHE A CA 1
ATOM 824 C C . PHE A 1 111 ? -0.333 10.115 -5.046 1.00 93.06 111 PHE A C 1
ATOM 826 O O . PHE A 1 111 ? -0.279 10.569 -6.187 1.00 93.06 111 PHE A O 1
ATOM 833 N N . ILE A 1 112 ? 0.697 10.211 -4.201 1.00 92.25 112 ILE A N 1
ATOM 834 C CA . ILE A 1 112 ? 1.988 10.818 -4.569 1.00 92.25 112 ILE A CA 1
ATOM 835 C C . ILE A 1 112 ? 2.659 10.026 -5.701 1.00 92.25 112 ILE A C 1
ATOM 837 O O . ILE A 1 112 ? 3.127 10.624 -6.669 1.00 92.25 112 ILE A O 1
ATOM 841 N N . ALA A 1 113 ? 2.666 8.693 -5.621 1.00 89.81 113 ALA A N 1
ATOM 842 C CA . ALA A 1 113 ? 3.236 7.833 -6.656 1.00 89.81 113 ALA A CA 1
ATOM 843 C C . ALA A 1 113 ? 2.530 8.007 -8.011 1.00 89.81 113 ALA A C 1
ATOM 845 O O . ALA A 1 113 ? 3.201 8.133 -9.033 1.00 89.81 113 ALA A O 1
ATOM 846 N N . LEU A 1 114 ? 1.196 8.108 -8.018 1.00 91.94 114 LEU A N 1
ATOM 847 C CA . LEU A 1 114 ? 0.424 8.412 -9.224 1.00 91.94 114 LEU A CA 1
ATOM 848 C C . LEU A 1 114 ? 0.806 9.773 -9.819 1.00 91.94 114 LEU A C 1
ATOM 850 O O . LEU A 1 114 ? 1.026 9.876 -11.023 1.00 91.94 114 LEU A O 1
ATOM 854 N N . ASN A 1 115 ? 0.923 10.813 -8.986 1.00 89.31 115 ASN A N 1
ATOM 855 C CA . ASN A 1 115 ? 1.363 12.129 -9.454 1.00 89.31 115 ASN A CA 1
ATOM 856 C C . ASN A 1 115 ? 2.760 12.056 -10.083 1.00 89.31 115 ASN A C 1
ATOM 858 O O . ASN A 1 115 ? 2.975 12.648 -11.134 1.00 89.31 115 ASN A O 1
ATOM 862 N N . LYS A 1 116 ? 3.689 11.297 -9.489 1.00 86.81 116 LYS A N 1
ATOM 863 C CA . LYS A 1 116 ? 5.030 11.082 -10.050 1.00 86.81 116 LYS A CA 1
ATOM 864 C C . LYS A 1 116 ? 4.979 10.365 -11.407 1.00 86.81 116 LYS A C 1
ATOM 866 O O . LYS A 1 116 ? 5.652 10.804 -12.334 1.00 86.81 116 LYS A O 1
ATOM 871 N N . ALA A 1 117 ? 4.169 9.312 -11.536 1.00 87.19 117 ALA A N 1
ATOM 872 C CA . ALA A 1 117 ? 4.016 8.553 -12.783 1.00 87.19 117 ALA A CA 1
ATOM 873 C C . ALA A 1 117 ? 3.429 9.404 -13.925 1.00 87.19 117 ALA A C 1
ATOM 875 O O . ALA A 1 117 ? 3.860 9.294 -15.066 1.00 87.19 117 ALA A O 1
ATOM 876 N N . LEU A 1 118 ? 2.510 10.322 -13.610 1.00 87.75 118 LEU A N 1
ATOM 877 C CA . LEU A 1 118 ? 1.920 11.261 -14.575 1.00 87.75 118 LEU A CA 1
ATOM 878 C C . LEU A 1 118 ? 2.870 12.393 -15.014 1.00 87.75 118 LEU A C 1
ATOM 880 O O . LEU A 1 118 ? 2.470 13.258 -15.791 1.00 87.75 118 LEU A O 1
ATOM 884 N N . GLY A 1 119 ? 4.107 12.432 -14.511 1.00 81.00 119 GLY A N 1
ATOM 885 C CA . GLY A 1 119 ? 5.038 13.526 -14.786 1.00 81.00 119 GLY A CA 1
ATOM 886 C C . GLY A 1 119 ? 4.855 14.733 -13.860 1.00 81.00 119 GLY A C 1
ATOM 887 O O . GLY A 1 119 ? 5.217 15.854 -14.206 1.00 81.00 119 GLY A O 1
ATOM 888 N N . GLY A 1 120 ? 4.308 14.545 -12.661 1.00 71.00 120 GLY A N 1
ATOM 889 C CA . GLY A 1 120 ? 4.401 15.525 -11.582 1.00 71.00 120 GLY A CA 1
ATOM 890 C C . GLY A 1 120 ? 5.820 15.561 -11.003 1.00 71.00 120 GLY A C 1
ATOM 891 O O . GLY A 1 120 ? 6.388 14.520 -10.682 1.00 71.00 120 GLY A O 1
ATOM 892 N N . GLY A 1 121 ? 6.395 16.760 -10.857 1.00 63.50 121 GLY A N 1
ATOM 893 C CA . GLY A 1 121 ? 7.715 16.972 -10.234 1.00 63.50 121 GLY A CA 1
ATOM 894 C C . GLY A 1 121 ? 8.727 17.768 -11.066 1.00 63.50 121 GLY A C 1
ATOM 895 O O . GLY A 1 121 ? 9.712 18.235 -10.509 1.00 63.50 121 GLY A O 1
ATOM 896 N N . TRP A 1 122 ? 8.472 17.995 -12.360 1.00 59.81 122 TRP A N 1
ATOM 897 C CA . TRP A 1 122 ? 9.411 18.683 -13.270 1.00 59.81 122 TRP A CA 1
ATOM 898 C C . TRP A 1 122 ? 9.284 20.215 -13.295 1.00 59.81 122 TRP A C 1
ATOM 900 O O . TRP A 1 122 ? 10.093 20.892 -13.920 1.00 59.81 122 TRP A O 1
ATOM 910 N N . LEU A 1 123 ? 8.277 20.786 -12.622 1.00 54.91 123 LEU A N 1
ATOM 911 C CA . LEU A 1 123 ? 8.006 22.235 -12.644 1.00 54.91 123 LEU A CA 1
ATOM 912 C C . LEU A 1 123 ? 8.977 23.063 -11.787 1.00 54.91 123 LEU A C 1
ATOM 914 O O . LEU A 1 123 ? 8.925 24.290 -11.808 1.00 54.91 123 LEU A O 1
ATOM 918 N N . ARG A 1 124 ? 9.870 22.417 -11.034 1.00 58.19 124 ARG A N 1
ATOM 919 C CA . ARG A 1 124 ? 10.989 23.078 -10.361 1.00 58.19 124 ARG A CA 1
ATOM 920 C C . ARG A 1 124 ? 12.262 22.351 -10.788 1.00 58.19 124 ARG A C 1
ATOM 922 O O . ARG A 1 124 ? 12.297 21.128 -10.648 1.00 58.19 124 ARG A O 1
ATOM 929 N N . PRO A 1 1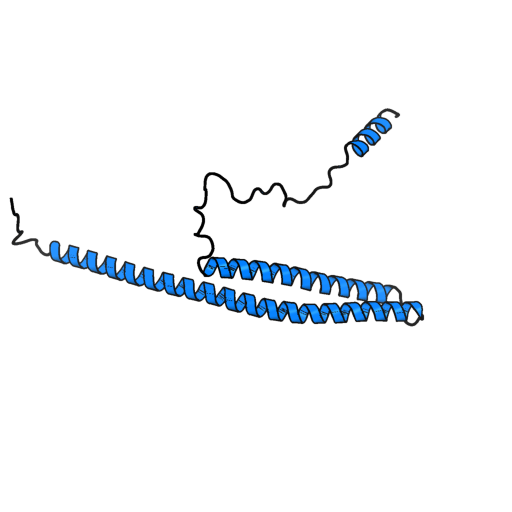25 ? 13.292 23.053 -11.294 1.00 59.19 125 PRO A N 1
ATOM 930 C CA . PRO A 1 125 ? 14.620 22.469 -11.409 1.00 59.19 125 PRO A CA 1
ATOM 931 C C . PRO A 1 125 ? 14.973 21.828 -10.066 1.00 59.19 125 PRO A C 1
ATOM 933 O O . PRO A 1 125 ? 14.825 22.472 -9.025 1.00 59.19 125 PRO A O 1
ATOM 936 N N . VAL A 1 126 ? 15.367 20.554 -10.077 1.00 59.94 126 VAL A N 1
ATOM 937 C CA . VAL A 1 126 ? 15.919 19.914 -8.883 1.00 59.94 126 VAL A CA 1
ATOM 938 C C . VAL A 1 126 ? 17.206 20.664 -8.574 1.00 59.94 126 VAL A C 1
ATOM 940 O O . VAL A 1 126 ? 18.195 20.515 -9.290 1.00 59.94 126 VAL A O 1
ATOM 943 N N . ASP A 1 127 ? 17.168 21.525 -7.558 1.00 63.69 127 ASP A N 1
ATOM 944 C CA . ASP A 1 127 ? 18.366 22.177 -7.050 1.00 63.69 127 ASP A CA 1
ATOM 945 C C . ASP A 1 127 ? 19.235 21.105 -6.390 1.00 63.69 127 ASP A C 1
ATOM 947 O O . ASP A 1 127 ? 19.053 20.748 -5.230 1.00 63.69 127 ASP A O 1
ATOM 951 N N . VAL A 1 128 ? 20.165 20.542 -7.160 1.00 63.59 128 VAL A N 1
ATOM 952 C CA . VAL A 1 128 ? 21.127 19.545 -6.673 1.00 63.59 128 VAL A CA 1
ATOM 953 C C . VAL A 1 128 ? 22.113 20.131 -5.655 1.00 63.59 128 VAL A C 1
ATOM 955 O O . VAL A 1 128 ? 22.853 19.369 -5.039 1.00 63.59 128 VAL A O 1
ATOM 958 N N . ALA A 1 129 ? 22.127 21.457 -5.458 1.00 71.00 129 ALA A N 1
ATOM 959 C CA . ALA A 1 129 ? 22.943 22.112 -4.443 1.00 71.00 129 ALA A CA 1
ATOM 960 C C . ALA A 1 129 ? 22.278 22.129 -3.054 1.00 71.00 129 ALA A C 1
ATOM 962 O O . ALA A 1 129 ? 22.988 22.248 -2.056 1.00 71.00 129 ALA A O 1
ATOM 963 N N . HIS A 1 130 ? 20.951 21.960 -2.962 1.00 57.06 130 HIS A N 1
ATOM 964 C CA . HIS A 1 130 ? 20.228 21.920 -1.689 1.00 57.06 130 HIS A CA 1
ATOM 965 C C . HIS A 1 130 ? 19.303 20.696 -1.613 1.00 57.06 130 HIS A C 1
ATOM 967 O O . HIS A 1 130 ? 18.309 20.632 -2.340 1.00 57.06 130 HIS A O 1
ATOM 973 N N . PRO A 1 131 ? 19.560 19.722 -0.717 1.00 55.97 131 PRO A N 1
ATOM 974 C CA . PRO A 1 131 ? 18.645 18.603 -0.534 1.00 55.97 131 PRO A CA 1
ATOM 975 C C . PRO A 1 131 ? 17.266 19.124 -0.107 1.00 55.97 131 PRO A C 1
ATOM 977 O O . PRO A 1 131 ? 17.121 19.773 0.924 1.00 55.97 131 PRO A O 1
ATOM 980 N N . ALA A 1 132 ? 16.239 18.825 -0.908 1.00 58.06 132 ALA A N 1
ATOM 981 C CA . ALA A 1 132 ? 14.861 19.276 -0.685 1.00 58.06 132 ALA A CA 1
ATOM 982 C C . ALA A 1 132 ? 14.197 18.676 0.575 1.00 58.06 132 ALA A C 1
ATOM 984 O O . ALA A 1 132 ? 13.104 19.093 0.953 1.00 58.06 132 ALA A O 1
ATOM 985 N N . MET A 1 133 ? 14.849 17.703 1.217 1.00 52.09 133 MET A N 1
ATOM 986 C CA . MET A 1 133 ? 14.456 17.113 2.494 1.00 52.09 133 MET A CA 1
ATOM 987 C C . MET A 1 133 ? 15.510 17.488 3.538 1.00 52.09 133 MET A C 1
ATOM 989 O O . MET A 1 133 ? 16.581 16.884 3.588 1.00 52.09 133 MET A O 1
ATOM 993 N N . ASP A 1 134 ? 15.206 18.483 4.369 1.00 54.75 134 ASP A N 1
ATOM 994 C CA . ASP A 1 134 ? 15.954 18.728 5.599 1.00 54.75 134 ASP A CA 1
ATOM 995 C C . ASP A 1 134 ? 15.402 17.777 6.667 1.00 54.75 134 ASP A C 1
ATOM 997 O O . ASP A 1 134 ? 14.441 18.093 7.368 1.00 54.75 134 ASP A O 1
ATOM 1001 N N . ASP A 1 135 ? 15.955 16.564 6.745 1.00 55.59 135 ASP A N 1
ATOM 1002 C CA . ASP A 1 135 ? 15.548 15.525 7.704 1.00 55.59 135 ASP A CA 1
ATOM 1003 C C . ASP A 1 135 ? 16.020 15.841 9.138 1.00 55.59 135 ASP A C 1
ATOM 1005 O O . ASP A 1 135 ? 16.652 15.039 9.822 1.00 55.59 135 ASP A O 1
ATOM 1009 N N . ARG A 1 136 ? 15.772 17.071 9.595 1.00 56.91 136 ARG A N 1
ATOM 1010 C CA . ARG A 1 136 ? 16.034 17.509 10.974 1.00 56.91 136 ARG A CA 1
ATOM 1011 C C . ARG A 1 136 ? 14.812 17.344 11.869 1.00 56.91 136 ARG A C 1
ATOM 1013 O O . ARG A 1 136 ? 14.970 17.242 13.082 1.00 56.91 136 ARG A O 1
ATOM 1020 N N . ASP A 1 137 ? 13.617 17.278 11.278 1.00 55.44 137 ASP A N 1
ATOM 1021 C CA . ASP A 1 137 ? 12.341 17.228 12.003 1.00 55.44 137 ASP A CA 1
ATOM 1022 C C . ASP A 1 137 ? 11.626 15.863 11.965 1.00 55.44 137 ASP A C 1
ATOM 1024 O O . ASP A 1 137 ? 10.662 15.675 12.714 1.00 55.44 137 ASP A O 1
ATOM 1028 N N . THR A 1 138 ? 12.095 14.896 11.163 1.00 57.53 138 THR A N 1
ATOM 1029 C CA . THR A 1 138 ? 11.434 13.580 10.982 1.00 57.53 138 THR A CA 1
ATOM 1030 C C . THR A 1 138 ? 12.113 12.428 11.730 1.00 57.53 138 THR A C 1
ATOM 1032 O O . THR A 1 138 ? 11.586 11.315 11.765 1.00 57.53 138 THR A O 1
ATOM 1035 N N . GLY A 1 139 ? 13.251 12.677 12.382 1.00 53.88 139 GLY A N 1
ATOM 1036 C CA . GLY A 1 139 ? 13.917 11.680 13.217 1.00 53.88 139 GLY A CA 1
ATOM 1037 C C . GLY A 1 139 ? 13.090 11.299 14.458 1.00 53.88 139 GLY A C 1
ATOM 1038 O O . GLY A 1 139 ? 12.303 12.112 14.957 1.00 53.88 139 GLY A O 1
ATOM 1039 N N . PRO A 1 140 ? 13.269 10.084 15.018 1.00 50.81 140 PRO A N 1
ATOM 1040 C CA . PRO A 1 140 ? 12.656 9.709 16.285 1.00 50.81 140 PRO A CA 1
ATOM 1041 C C . PRO A 1 140 ? 13.033 10.750 17.337 1.00 50.81 140 PRO A C 1
ATOM 1043 O O . PRO A 1 140 ? 14.208 10.904 17.676 1.00 50.81 140 PRO A O 1
ATOM 1046 N N . ARG A 1 141 ? 12.045 11.481 17.864 1.00 59.00 141 ARG A N 1
ATOM 1047 C CA . ARG A 1 141 ? 12.268 12.396 18.984 1.00 59.00 141 ARG A CA 1
ATOM 1048 C C . ARG A 1 141 ? 12.580 11.560 20.217 1.00 59.00 141 ARG A C 1
ATOM 1050 O O . ARG A 1 141 ? 11.697 11.238 21.009 1.00 59.00 141 ARG A O 1
ATOM 1057 N N . LEU A 1 142 ? 13.853 11.212 20.387 1.00 56.56 142 LEU A N 1
ATOM 1058 C CA . LEU A 1 142 ? 14.379 10.813 21.679 1.00 56.56 142 LEU A CA 1
ATOM 1059 C C . LEU A 1 142 ? 14.115 11.999 22.597 1.00 56.56 142 LEU A C 1
ATOM 1061 O O . LEU A 1 142 ? 14.675 13.079 22.416 1.00 56.56 142 LEU A O 1
ATOM 1065 N N . ARG A 1 143 ? 13.188 11.830 23.539 1.00 53.78 143 ARG A N 1
ATOM 1066 C CA . ARG A 1 143 ? 12.925 12.816 24.580 1.00 53.78 143 ARG A CA 1
ATOM 1067 C C . ARG A 1 143 ? 14.221 12.969 25.373 1.00 53.78 143 ARG A C 1
ATOM 1069 O O . ARG A 1 143 ? 14.473 12.191 26.289 1.00 53.78 143 ARG A O 1
ATOM 1076 N N . LEU A 1 144 ? 15.064 13.928 24.986 1.00 57.97 144 LEU A N 1
ATOM 1077 C CA . LEU A 1 144 ? 16.255 14.262 25.751 1.00 57.97 144 LEU A CA 1
ATOM 1078 C C . LEU A 1 144 ? 15.773 14.647 27.158 1.00 57.97 144 LEU A C 1
ATOM 1080 O O . LEU A 1 144 ? 14.824 15.436 27.271 1.00 57.97 144 LEU A O 1
ATOM 1084 N N . PRO A 1 145 ? 16.347 14.067 28.225 1.00 58.53 145 PRO A N 1
ATOM 1085 C CA . PRO A 1 145 ? 15.999 14.463 29.580 1.00 58.53 145 PRO A CA 1
ATOM 1086 C C . PRO A 1 145 ? 16.197 15.973 29.694 1.00 58.53 145 PRO A C 1
ATOM 1088 O O . PRO A 1 145 ? 17.206 16.512 29.227 1.00 58.53 145 PRO A O 1
ATOM 1091 N N . ARG A 1 146 ? 15.206 16.678 30.253 1.00 61.25 146 ARG A N 1
ATOM 1092 C CA . ARG A 1 146 ? 15.299 18.136 30.387 1.00 61.25 146 ARG A CA 1
ATOM 1093 C C . ARG A 1 146 ? 16.560 18.435 31.195 1.00 61.25 146 ARG A C 1
ATOM 1095 O O . ARG A 1 146 ? 16.872 17.702 32.127 1.00 61.25 146 ARG A O 1
ATOM 1102 N N . ALA A 1 147 ? 17.260 19.532 30.901 1.00 57.22 147 ALA A N 1
ATOM 1103 C CA . ALA A 1 147 ? 18.445 19.947 31.668 1.00 57.22 147 ALA A CA 1
ATOM 1104 C C . ALA A 1 147 ? 18.195 19.986 33.198 1.00 57.22 147 ALA A C 1
ATOM 1106 O O . ALA A 1 147 ? 19.108 19.797 33.998 1.00 57.22 147 ALA A O 1
ATOM 1107 N N . GLN A 1 148 ? 16.928 20.151 33.586 1.00 59.94 148 GLN A N 1
ATOM 1108 C CA . GLN A 1 148 ? 16.402 20.079 34.948 1.00 59.94 148 GLN A CA 1
ATOM 1109 C C . GLN A 1 148 ? 16.589 18.688 35.597 1.00 59.94 148 GLN A C 1
ATOM 1111 O O . GLN A 1 148 ? 17.004 18.604 36.751 1.00 59.94 148 GLN A O 1
ATOM 1116 N N . ASP A 1 149 ? 16.384 17.602 34.843 1.00 57.97 149 ASP A N 1
ATOM 1117 C CA . ASP A 1 149 ? 16.529 16.214 35.310 1.00 57.97 149 ASP A CA 1
ATOM 1118 C C . ASP A 1 149 ? 18.004 15.819 35.493 1.00 57.97 149 ASP A C 1
ATOM 1120 O O . ASP A 1 149 ? 18.354 15.039 36.382 1.00 57.97 149 ASP A O 1
ATOM 1124 N N . ILE A 1 150 ? 18.896 16.387 34.674 1.00 59.53 150 ILE A N 1
ATOM 1125 C CA . ILE A 1 150 ? 20.344 16.135 34.741 1.00 59.53 150 ILE A CA 1
ATOM 1126 C C . ILE A 1 150 ? 20.957 16.872 35.945 1.00 59.53 150 ILE A C 1
ATOM 1128 O O . ILE A 1 150 ? 21.816 16.329 36.647 1.00 59.53 150 ILE A O 1
ATOM 1132 N N . ALA A 1 151 ? 20.479 18.088 36.232 1.00 59.09 151 ALA A N 1
ATOM 1133 C CA . ALA A 1 151 ? 20.898 18.865 37.397 1.00 59.09 151 ALA A CA 1
ATOM 1134 C C . ALA A 1 151 ? 20.448 18.229 38.726 1.00 59.09 151 ALA A C 1
ATOM 1136 O O . ALA A 1 151 ? 21.201 18.266 39.701 1.00 59.09 151 ALA A O 1
ATOM 1137 N N . ALA A 1 152 ? 19.263 17.608 38.765 1.00 58.88 152 ALA A N 1
ATOM 1138 C CA . ALA A 1 152 ? 18.774 16.897 39.946 1.00 58.88 152 ALA A CA 1
ATOM 1139 C C . ALA A 1 152 ? 19.641 15.670 40.284 1.00 58.88 152 ALA A C 1
ATOM 1141 O O . ALA A 1 152 ? 20.019 15.479 41.440 1.00 58.88 152 ALA A O 1
ATOM 1142 N N . ARG A 1 153 ? 20.059 14.892 39.274 1.00 60.34 153 ARG A N 1
ATOM 1143 C CA . ARG A 1 153 ? 20.912 13.706 39.479 1.00 60.34 153 ARG A CA 1
ATOM 1144 C C . ARG A 1 153 ? 22.326 14.045 39.954 1.00 60.34 153 ARG A C 1
ATOM 1146 O O . ARG A 1 153 ? 22.849 13.352 40.819 1.00 60.34 153 ARG A O 1
ATOM 1153 N N . ARG A 1 154 ? 22.937 15.131 39.458 1.00 60.38 154 ARG A N 1
ATOM 1154 C CA . ARG A 1 154 ? 24.279 15.550 39.917 1.00 60.38 154 ARG A CA 1
ATOM 1155 C C . ARG A 1 154 ? 24.312 16.027 41.369 1.00 60.38 154 ARG A C 1
ATOM 1157 O O . ARG A 1 154 ? 25.339 15.861 42.014 1.00 60.38 154 ARG A O 1
ATOM 1164 N N . ARG A 1 155 ? 23.220 16.594 41.897 1.00 59.41 155 ARG A N 1
ATOM 1165 C CA . ARG A 1 155 ? 23.163 16.983 43.319 1.00 59.41 155 ARG A CA 1
ATOM 1166 C C . ARG A 1 155 ? 23.064 15.775 44.245 1.00 59.41 155 ARG A C 1
ATOM 1168 O O . ARG A 1 155 ? 23.644 15.803 45.321 1.00 59.41 155 ARG A O 1
ATOM 1175 N N . GLN A 1 156 ? 22.378 14.719 43.816 1.00 58.72 156 GLN A N 1
ATOM 1176 C CA . GLN A 1 156 ? 22.159 13.535 44.646 1.00 58.72 156 GLN A CA 1
ATOM 1177 C C . GLN A 1 156 ? 23.391 12.615 44.706 1.00 58.72 156 GLN A C 1
ATOM 1179 O O . GLN A 1 156 ? 23.639 12.000 45.734 1.00 58.72 156 GLN A O 1
ATOM 1184 N N . SER A 1 157 ? 24.227 12.596 43.660 1.00 59.78 157 SER A N 1
ATOM 1185 C CA . SER A 1 157 ? 25.533 11.910 43.682 1.00 59.78 157 SER A CA 1
ATOM 1186 C C . SER A 1 157 ? 26.640 12.660 44.434 1.00 59.78 157 SER A C 1
ATOM 1188 O O . SER A 1 157 ? 27.713 12.102 44.608 1.00 59.78 157 SER A O 1
ATOM 1190 N N . ALA A 1 158 ? 26.410 13.904 44.866 1.00 59.06 158 ALA A N 1
ATOM 1191 C CA . ALA A 1 158 ? 27.361 14.673 45.678 1.00 59.06 158 ALA A CA 1
ATOM 1192 C C . ALA A 1 158 ? 27.057 14.603 47.190 1.00 59.06 158 ALA A C 1
ATOM 1194 O O . ALA A 1 158 ? 27.700 15.296 47.974 1.00 59.06 158 ALA A O 1
ATOM 1195 N N . GLN A 1 159 ? 26.054 13.813 47.595 1.00 59.28 159 GLN A N 1
ATOM 1196 C CA . GLN A 1 159 ? 25.642 13.625 48.994 1.00 59.28 159 GLN A CA 1
ATOM 1197 C C . GLN A 1 159 ? 25.858 12.188 49.506 1.00 59.28 159 GLN A C 1
ATOM 1199 O O . GLN A 1 159 ? 25.344 11.837 50.566 1.00 59.28 159 GLN A O 1
ATOM 1204 N N . HIS A 1 160 ? 26.639 11.383 48.781 1.00 49.69 160 HIS A N 1
ATOM 1205 C CA . HIS A 1 160 ? 27.166 10.100 49.244 1.00 49.69 160 HIS A CA 1
ATOM 1206 C C . HIS A 1 160 ? 28.689 10.110 49.222 1.00 49.69 160 HIS A C 1
ATOM 1208 O O . HIS A 1 160 ? 29.248 10.698 48.268 1.00 49.69 160 HIS A O 1
#

Radius of gyration: 32.72 Å; chains: 1; bounding box: 60×34×107 Å

pLDDT: mean 84.09, std 17.34, range [48.28, 98.81]

Sequence (160 aa):
SLSVPIFNGGELAAAVDVARAQRDQSDAAFRLAVLTALQDVEDQLVGLRQERLRLSALSRAAAASTEAARLSRALYVSGGASFLDVLDAERSQYSAEDSVIQSRIALATRFIALNKALGGGWLRPVDVAHPAMDDRDTGPRLRLPRAQDIAARRRQSAQH

Foldseek 3Di:
DDDDDPDDPCPVVVVVVVVVVVVVVVVVVVVVVVVVLVVQLVVLVVQLVVLVVVLVVLVVQLVVLVVLLVVQVVCVVVVNHPVVSNVVSVVSNVVSVVSNVVSVVSNVVSVVSNCVSVVNPPPDPPPPVDDPDPVPPVDPPPPDPPVVVVVVVVVVVVVD